Protein AF-A0A526PIS5-F1 (afdb_monomer_lite)

Structure (mmCIF, N/CA/C/O backbone):
data_AF-A0A526PIS5-F1
#
_entry.id   AF-A0A526PIS5-F1
#
loop_
_atom_site.group_PDB
_atom_site.id
_atom_site.type_symbol
_atom_site.label_atom_id
_atom_site.label_alt_id
_atom_site.label_comp_id
_atom_site.label_asym_id
_atom_site.label_entity_id
_atom_site.label_seq_id
_atom_site.pdbx_PDB_ins_code
_atom_site.Cartn_x
_atom_site.Cartn_y
_atom_site.Cartn_z
_atom_site.occupancy
_atom_site.B_iso_or_equiv
_atom_site.auth_seq_id
_atom_site.auth_comp_id
_atom_site.auth_asym_id
_atom_site.auth_atom_id
_atom_site.pdbx_PDB_model_num
ATOM 1 N N . GLY A 1 1 ? -1.370 4.464 12.699 1.00 88.31 1 GLY A N 1
ATOM 2 C CA . GLY A 1 1 ? -0.052 5.088 12.457 1.00 88.31 1 GLY A CA 1
ATOM 3 C C . GLY A 1 1 ? 0.038 5.540 11.014 1.00 88.31 1 GLY A C 1
ATOM 4 O O . GLY A 1 1 ? -0.973 5.478 10.327 1.00 88.31 1 GLY A O 1
ATOM 5 N N . ILE A 1 2 ? 1.212 5.986 10.562 1.00 90.12 2 ILE A N 1
ATOM 6 C CA . ILE A 1 2 ? 1.496 6.235 9.139 1.00 90.12 2 ILE A CA 1
ATOM 7 C C . ILE A 1 2 ? 2.644 5.309 8.740 1.00 90.12 2 ILE A C 1
ATOM 9 O O . ILE A 1 2 ? 3.674 5.307 9.411 1.00 90.12 2 ILE A O 1
ATOM 13 N N . THR A 1 3 ? 2.458 4.549 7.663 1.00 92.19 3 THR A N 1
ATOM 14 C CA . THR A 1 3 ? 3.489 3.690 7.071 1.00 92.19 3 THR A CA 1
ATOM 15 C C . THR A 1 3 ? 3.856 4.259 5.710 1.00 92.19 3 THR A C 1
ATOM 17 O O . THR A 1 3 ? 2.979 4.451 4.871 1.00 92.19 3 THR A O 1
ATOM 20 N N . VAL A 1 4 ? 5.142 4.536 5.496 1.00 92.94 4 VAL A N 1
ATOM 21 C CA . VAL A 1 4 ? 5.671 5.018 4.214 1.00 92.94 4 VAL A CA 1
ATOM 22 C C . VAL A 1 4 ? 6.693 3.992 3.717 1.00 92.94 4 VAL A C 1
ATOM 24 O O . VAL A 1 4 ? 7.842 4.027 4.159 1.00 92.94 4 VAL A O 1
ATOM 27 N N . PRO A 1 5 ? 6.286 3.026 2.875 1.00 86.81 5 PRO A N 1
ATOM 28 C CA . PRO A 1 5 ? 7.191 1.996 2.384 1.00 86.81 5 PRO A CA 1
ATOM 29 C C . PRO A 1 5 ? 8.214 2.603 1.414 1.00 86.81 5 PRO A C 1
ATOM 31 O O . PRO A 1 5 ? 7.846 3.245 0.432 1.00 86.81 5 PRO A O 1
ATOM 34 N N . ILE A 1 6 ? 9.503 2.385 1.683 1.00 88.06 6 ILE A N 1
ATOM 35 C CA . ILE A 1 6 ? 10.596 2.752 0.773 1.00 88.06 6 ILE A CA 1
ATOM 36 C C . ILE A 1 6 ? 10.780 1.594 -0.205 1.00 88.06 6 ILE A C 1
ATOM 38 O O . ILE A 1 6 ? 11.440 0.607 0.118 1.00 88.06 6 ILE A O 1
ATOM 42 N N . TYR A 1 7 ? 10.116 1.671 -1.358 1.00 82.62 7 TYR A N 1
ATOM 43 C CA . TYR A 1 7 ? 10.067 0.573 -2.321 1.00 82.62 7 TYR A CA 1
ATOM 44 C C . TYR A 1 7 ? 11.210 0.581 -3.338 1.00 82.62 7 TYR A C 1
ATOM 46 O O . TYR A 1 7 ? 11.765 1.644 -3.624 1.00 82.62 7 TYR A O 1
ATOM 54 N N . PRO A 1 8 ? 11.581 -0.601 -3.870 1.00 82.75 8 PRO A N 1
ATOM 55 C CA . PRO A 1 8 ? 12.598 -0.708 -4.906 1.00 82.75 8 PRO A CA 1
ATOM 56 C C . PRO A 1 8 ? 12.207 0.081 -6.160 1.00 82.75 8 PRO A C 1
ATOM 58 O O . PRO A 1 8 ? 11.054 0.040 -6.588 1.00 82.75 8 PRO A O 1
ATOM 61 N N . ILE A 1 9 ? 13.170 0.793 -6.744 1.00 81.25 9 ILE A N 1
ATOM 62 C CA . ILE A 1 9 ? 12.969 1.625 -7.934 1.00 81.25 9 ILE A CA 1
ATOM 63 C C . ILE A 1 9 ? 13.765 1.087 -9.125 1.00 81.25 9 ILE A C 1
ATOM 65 O O . ILE A 1 9 ? 14.791 0.428 -8.966 1.00 81.25 9 ILE A O 1
ATOM 69 N N . ALA A 1 10 ? 13.278 1.396 -10.323 1.00 76.56 10 ALA A N 1
ATOM 70 C CA . ALA A 1 10 ? 13.973 1.123 -11.574 1.00 76.5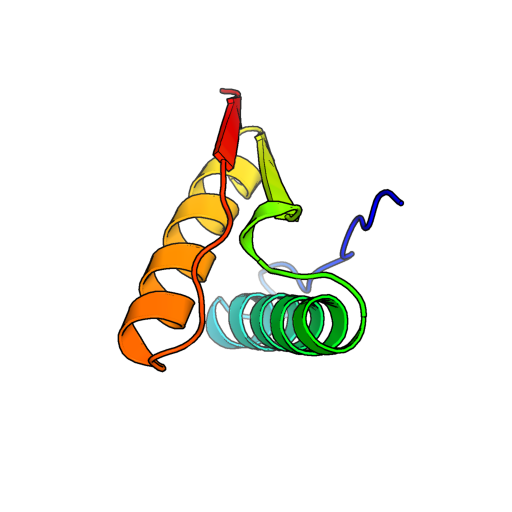6 10 ALA A CA 1
ATOM 71 C C . ALA A 1 10 ? 15.243 1.994 -11.724 1.00 76.56 10 ALA A C 1
ATOM 73 O O . ALA A 1 10 ? 15.265 3.115 -11.202 1.00 76.56 10 ALA A O 1
ATOM 74 N N . PRO A 1 11 ? 16.239 1.558 -12.524 1.00 79.88 11 PRO A N 1
ATOM 75 C CA . PRO A 1 11 ? 16.262 0.336 -13.344 1.00 79.88 11 PRO A CA 1
ATOM 76 C C . PRO A 1 11 ? 16.684 -0.942 -12.607 1.00 79.88 11 PRO A C 1
ATOM 78 O O . PRO A 1 11 ? 16.575 -2.017 -13.190 1.00 79.88 11 PRO A O 1
ATOM 81 N N . GLU A 1 12 ? 17.194 -0.845 -11.379 1.00 81.00 12 GLU A N 1
ATOM 82 C CA . GLU A 1 12 ? 17.751 -1.985 -10.641 1.00 81.00 12 GLU A CA 1
ATOM 83 C C . GLU A 1 12 ? 16.688 -3.018 -10.249 1.00 81.00 12 GLU A C 1
ATOM 85 O O . GLU A 1 12 ? 17.005 -4.201 -10.137 1.00 81.00 12 GLU A O 1
ATOM 90 N N . HIS A 1 13 ? 15.442 -2.574 -10.081 1.00 78.75 13 HIS A N 1
ATOM 91 C CA . HIS A 1 13 ? 14.300 -3.404 -9.717 1.00 78.75 13 HIS A CA 1
ATOM 92 C C . HIS A 1 13 ? 13.128 -3.187 -10.667 1.00 78.75 13 HIS A C 1
ATOM 94 O O . HIS A 1 13 ? 12.906 -2.079 -11.167 1.00 78.75 13 HIS A O 1
ATOM 100 N N . ASP A 1 14 ? 12.372 -4.253 -10.914 1.00 83.44 14 ASP A N 1
ATOM 101 C CA . ASP A 1 14 ? 11.193 -4.197 -11.767 1.00 83.44 14 ASP A CA 1
ATOM 102 C C . ASP A 1 14 ? 9.902 -3.978 -10.962 1.00 83.44 14 ASP A C 1
ATOM 104 O O . ASP A 1 14 ? 9.883 -3.806 -9.739 1.00 83.44 14 ASP A O 1
ATOM 108 N N . PHE A 1 15 ? 8.782 -3.940 -11.678 1.00 79.38 15 PHE A N 1
ATOM 109 C CA . PHE A 1 15 ? 7.479 -3.727 -11.066 1.00 79.38 15 PHE A CA 1
ATOM 110 C C . PHE A 1 15 ? 7.048 -4.897 -10.166 1.00 79.38 15 PHE A C 1
ATOM 112 O O . PHE A 1 15 ? 6.297 -4.668 -9.219 1.00 79.38 15 PHE A O 1
ATOM 119 N N . HIS A 1 16 ? 7.516 -6.127 -10.410 1.00 81.06 16 HIS A N 1
ATOM 120 C CA . HIS A 1 16 ? 7.193 -7.274 -9.563 1.00 81.06 16 HIS A CA 1
ATOM 121 C C . HIS A 1 16 ? 7.833 -7.134 -8.181 1.00 81.06 16 HIS A C 1
ATOM 123 O O . HIS A 1 16 ? 7.150 -7.368 -7.183 1.00 81.06 16 HIS A O 1
ATOM 129 N N . ASP A 1 17 ? 9.088 -6.685 -8.113 1.00 84.94 17 ASP A N 1
ATOM 130 C CA . ASP A 1 17 ? 9.782 -6.423 -6.845 1.00 84.94 17 ASP A CA 1
ATOM 131 C C . ASP A 1 17 ? 9.057 -5.348 -6.021 1.00 84.94 17 ASP A C 1
ATOM 133 O O . ASP A 1 17 ? 8.804 -5.512 -4.822 1.00 84.94 17 ASP A O 1
ATOM 137 N N . MET A 1 18 ? 8.670 -4.254 -6.684 1.00 86.50 18 MET A N 1
ATOM 138 C CA . MET A 1 18 ? 7.936 -3.153 -6.061 1.00 86.50 18 MET A CA 1
AT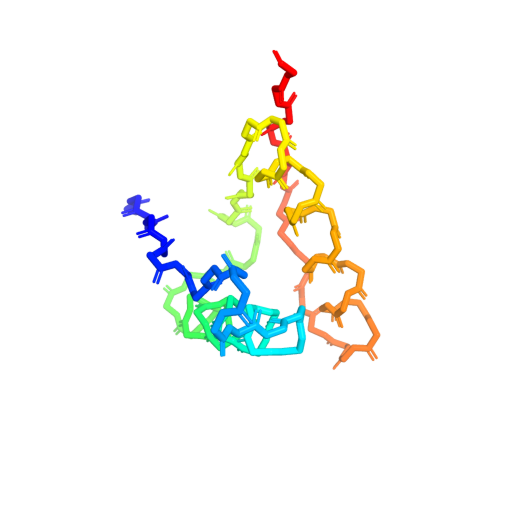OM 139 C C . MET A 1 18 ? 6.597 -3.625 -5.479 1.00 86.50 18 MET A C 1
ATOM 141 O O . MET A 1 18 ? 6.318 -3.406 -4.297 1.00 86.50 18 MET A O 1
ATOM 145 N N . PHE A 1 19 ? 5.767 -4.290 -6.286 1.00 85.31 19 PHE A N 1
ATOM 146 C CA . PHE A 1 19 ? 4.448 -4.744 -5.845 1.00 85.31 19 PHE A CA 1
ATOM 147 C C . PHE A 1 19 ? 4.520 -5.886 -4.830 1.00 85.31 19 PHE A C 1
ATOM 149 O O . PHE A 1 19 ? 3.681 -5.947 -3.930 1.00 85.31 19 PHE A O 1
ATOM 156 N N . GLY A 1 20 ? 5.530 -6.753 -4.927 1.00 88.50 20 GLY A N 1
ATOM 157 C CA . GLY A 1 20 ? 5.783 -7.810 -3.953 1.00 88.50 20 GLY A CA 1
ATOM 158 C C . GLY A 1 20 ? 6.006 -7.242 -2.554 1.00 88.50 20 GLY A C 1
ATOM 159 O O . GLY A 1 20 ? 5.324 -7.651 -1.610 1.00 88.50 20 GLY A O 1
ATOM 160 N N . MET A 1 21 ? 6.884 -6.240 -2.435 1.00 91.69 21 MET A N 1
ATOM 161 C CA . MET A 1 21 ? 7.161 -5.598 -1.149 1.00 91.69 21 MET A CA 1
ATOM 162 C C . MET A 1 21 ? 5.937 -4.852 -0.609 1.00 91.69 21 MET A C 1
ATOM 164 O O . MET A 1 21 ? 5.551 -5.048 0.543 1.00 91.69 21 MET A O 1
ATOM 168 N N . VAL A 1 22 ? 5.274 -4.033 -1.433 1.00 91.25 22 VAL A N 1
ATOM 169 C CA . VAL A 1 22 ? 4.117 -3.249 -0.965 1.00 91.25 22 VAL A CA 1
ATOM 170 C C . VAL A 1 22 ? 2.937 -4.156 -0.588 1.00 91.25 22 VAL A C 1
ATOM 172 O O . VAL A 1 22 ? 2.242 -3.889 0.394 1.00 91.25 22 VAL A O 1
ATOM 175 N N . GLY A 1 23 ? 2.740 -5.269 -1.299 1.00 91.69 23 GLY A N 1
ATOM 176 C CA . GLY A 1 23 ? 1.755 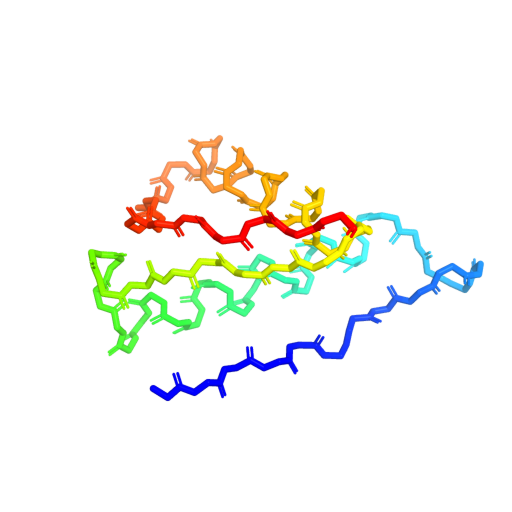-6.287 -0.935 1.00 91.69 23 GLY A CA 1
ATOM 177 C C . GLY A 1 23 ? 2.075 -6.986 0.391 1.00 91.69 23 GLY A C 1
ATOM 178 O O . GLY A 1 23 ? 1.168 -7.260 1.179 1.00 91.69 23 GLY A O 1
ATOM 179 N N . GLU A 1 24 ? 3.352 -7.248 0.683 1.00 93.19 24 GLU A N 1
ATOM 180 C CA . GLU A 1 24 ? 3.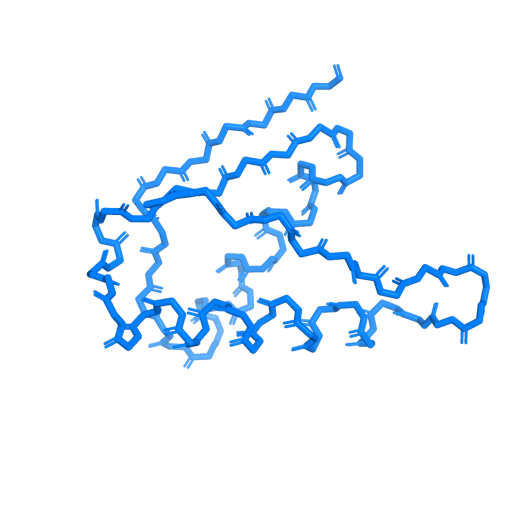771 -7.779 1.985 1.00 93.19 24 GLU A CA 1
ATOM 181 C C . GLU A 1 24 ? 3.496 -6.787 3.119 1.00 93.19 24 GLU A C 1
ATOM 183 O O . GLU A 1 24 ? 2.903 -7.175 4.127 1.00 93.19 24 GLU A O 1
ATOM 188 N N . VAL A 1 25 ? 3.824 -5.507 2.924 1.00 93.94 25 VAL A N 1
ATOM 189 C CA . VAL A 1 25 ? 3.494 -4.443 3.884 1.00 93.94 25 VAL A CA 1
ATOM 190 C C . VAL A 1 25 ? 1.991 -4.402 4.146 1.00 93.94 25 VAL A C 1
ATOM 192 O O . VAL A 1 25 ? 1.572 -4.323 5.300 1.00 93.94 25 VAL A O 1
ATOM 195 N N . TYR A 1 26 ? 1.160 -4.521 3.106 1.00 94.75 26 TYR A N 1
ATOM 196 C CA . TYR A 1 26 ? -0.286 -4.530 3.296 1.00 94.75 26 TYR A CA 1
ATOM 197 C C . TYR A 1 26 ? -0.768 -5.729 4.123 1.00 94.75 26 TYR A C 1
ATOM 199 O O . TYR A 1 26 ? -1.558 -5.560 5.052 1.00 94.75 26 TYR A O 1
ATOM 207 N N . ARG A 1 27 ? -0.249 -6.934 3.854 1.00 94.56 27 ARG A N 1
ATOM 208 C CA . ARG A 1 27 ? -0.564 -8.135 4.647 1.00 94.56 27 ARG A CA 1
ATOM 209 C C . ARG A 1 27 ? -0.140 -7.997 6.109 1.00 94.56 27 ARG A C 1
ATOM 211 O O . ARG A 1 27 ? -0.892 -8.407 6.989 1.00 94.56 27 ARG A O 1
ATOM 218 N N . GLN A 1 28 ? 1.019 -7.397 6.374 1.00 94.69 28 GLN A N 1
ATOM 219 C CA . GLN A 1 28 ? 1.462 -7.102 7.739 1.00 94.69 28 GLN A CA 1
ATOM 220 C C . GLN A 1 28 ? 0.501 -6.127 8.430 1.00 94.69 28 GLN A C 1
ATOM 222 O O . GLN A 1 28 ? 0.058 -6.389 9.546 1.00 94.69 28 GLN A O 1
ATOM 227 N N . MET A 1 29 ? 0.093 -5.055 7.741 1.00 94.88 29 MET A N 1
ATOM 228 C CA . MET A 1 29 ? -0.869 -4.087 8.278 1.00 94.88 29 MET A CA 1
ATOM 229 C C . MET A 1 29 ? -2.225 -4.720 8.600 1.00 94.88 29 MET A C 1
ATOM 231 O O . MET A 1 29 ? -2.800 -4.403 9.637 1.00 94.88 29 MET A O 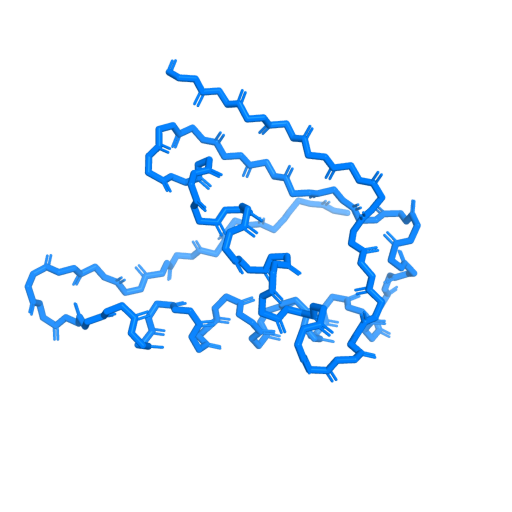1
ATOM 235 N N . LEU A 1 30 ? -2.718 -5.637 7.763 1.00 95.25 30 LEU A N 1
ATOM 236 C CA . LEU A 1 30 ? -3.961 -6.374 8.022 1.00 95.25 30 LEU A CA 1
ATOM 237 C C . LEU A 1 30 ? -3.891 -7.258 9.279 1.00 95.25 30 LEU A C 1
ATOM 239 O O . LEU A 1 30 ? -4.926 -7.537 9.880 1.00 95.25 30 LEU A O 1
ATOM 243 N N . GLY A 1 31 ? -2.692 -7.680 9.696 1.00 94.69 31 GLY A N 1
ATOM 244 C CA . GLY A 1 31 ? -2.487 -8.413 10.949 1.00 94.69 31 GLY A CA 1
ATOM 245 C C . GLY A 1 31 ? -2.668 -7.555 12.206 1.00 94.69 31 GLY A C 1
ATOM 246 O O . GLY A 1 31 ? -2.952 -8.089 13.276 1.00 94.69 31 GLY A O 1
ATOM 247 N N . GLU A 1 32 ? -2.535 -6.234 12.082 1.00 94.94 32 GLU A N 1
ATOM 248 C CA . GLU A 1 32 ? -2.563 -5.291 13.208 1.00 94.94 32 GLU A CA 1
ATOM 249 C C . GLU A 1 32 ? -3.762 -4.334 13.160 1.00 94.94 32 GLU A C 1
ATOM 251 O O . GLU A 1 32 ? -4.184 -3.802 14.187 1.00 94.94 32 GLU A O 1
ATOM 256 N N . THR A 1 33 ? -4.304 -4.078 11.969 1.00 96.12 33 THR A N 1
ATOM 257 C CA . THR A 1 33 ? -5.337 -3.073 11.708 1.00 96.12 33 THR A CA 1
ATOM 258 C C . THR A 1 33 ? -6.391 -3.639 10.760 1.00 96.12 33 THR A C 1
ATOM 260 O O . THR A 1 33 ? -6.075 -4.073 9.655 1.00 96.12 33 THR A O 1
ATOM 263 N N . GLY A 1 34 ? -7.665 -3.587 11.166 1.00 96.00 34 GLY A N 1
ATOM 264 C CA . GLY A 1 34 ? -8.784 -3.953 10.293 1.00 96.00 34 GLY A CA 1
ATOM 265 C C . GLY A 1 34 ? -8.799 -3.106 9.018 1.00 96.00 34 GLY A C 1
ATOM 266 O O . GLY A 1 34 ? -8.547 -1.899 9.066 1.00 96.00 34 GLY A O 1
ATOM 267 N N . ALA A 1 35 ? -9.081 -3.728 7.874 1.00 96.25 35 ALA A N 1
ATOM 268 C CA . ALA A 1 35 ? -9.016 -3.090 6.558 1.00 96.25 35 ALA A CA 1
ATOM 269 C C . ALA A 1 35 ? -9.916 -1.845 6.436 1.00 96.25 35 ALA A C 1
ATOM 271 O O . ALA A 1 35 ? -9.569 -0.881 5.752 1.00 96.25 35 ALA A O 1
ATOM 272 N N . GLU A 1 36 ? -11.026 -1.819 7.178 1.00 96.81 36 GLU A N 1
ATOM 273 C CA . GLU A 1 36 ? -11.949 -0.690 7.303 1.00 96.81 36 GLU A CA 1
ATOM 274 C C . GLU A 1 36 ? -11.306 0.576 7.908 1.00 96.81 36 GLU A C 1
ATOM 276 O O . GLU A 1 36 ? -11.812 1.692 7.734 1.00 96.81 36 GLU A O 1
ATOM 281 N N . ASN A 1 37 ? -10.166 0.405 8.580 1.00 96.94 37 ASN A N 1
ATOM 282 C CA . ASN A 1 37 ? -9.359 1.460 9.184 1.00 96.94 37 ASN A CA 1
ATOM 283 C C . ASN A 1 37 ? -8.070 1.754 8.395 1.00 96.94 37 ASN A C 1
ATOM 285 O O . ASN A 1 37 ? -7.272 2.588 8.826 1.00 96.94 37 ASN A O 1
ATOM 289 N N . ILE A 1 38 ? -7.858 1.105 7.244 1.00 97.19 38 ILE A N 1
ATOM 290 C CA . ILE A 1 38 ? -6.705 1.344 6.368 1.00 97.19 38 ILE A CA 1
ATOM 291 C C . ILE A 1 38 ? -7.126 2.237 5.200 1.00 97.19 38 ILE A C 1
ATOM 293 O O . ILE A 1 38 ? -8.157 2.021 4.563 1.00 97.19 38 ILE A O 1
ATOM 297 N N . ALA A 1 39 ? -6.300 3.236 4.898 1.00 96.44 39 ALA A N 1
ATOM 298 C CA . ALA A 1 39 ? -6.408 4.046 3.694 1.00 96.44 39 ALA A CA 1
ATOM 299 C C . ALA A 1 39 ? -5.078 4.022 2.943 1.00 96.44 39 ALA A C 1
ATOM 301 O O . ALA A 1 39 ? -4.018 4.123 3.563 1.00 96.44 39 ALA A O 1
ATOM 302 N N . PHE A 1 40 ? -5.134 3.923 1.618 1.00 96.31 40 PHE A N 1
ATOM 303 C CA . PHE A 1 40 ? -3.961 4.124 0.775 1.00 96.31 40 PHE A CA 1
ATOM 304 C C . PHE A 1 40 ? -3.907 5.563 0.283 1.00 96.31 40 PHE A C 1
ATOM 306 O O . PHE A 1 40 ? -4.921 6.159 -0.077 1.00 96.31 40 PHE A O 1
ATOM 313 N N . MET A 1 41 ? -2.707 6.126 0.262 1.00 95.00 41 MET A N 1
ATOM 314 C CA . MET A 1 41 ? -2.464 7.485 -0.196 1.00 95.00 41 MET A CA 1
ATOM 315 C C . MET A 1 41 ? -1.206 7.510 -1.054 1.00 95.00 41 MET A C 1
ATOM 317 O O . MET A 1 41 ? -0.224 6.853 -0.714 1.00 95.00 41 MET A O 1
ATOM 321 N N . GLY A 1 42 ? -1.233 8.275 -2.142 1.00 93.62 42 GLY A N 1
ATOM 322 C CA . GLY A 1 42 ? -0.064 8.456 -2.994 1.00 93.62 42 GLY A CA 1
ATOM 323 C C . GLY A 1 42 ? -0.215 9.611 -3.976 1.00 93.62 42 GLY A C 1
ATOM 324 O O . GLY A 1 42 ? -1.329 9.957 -4.377 1.00 93.62 42 GLY A O 1
ATOM 325 N N . ASP A 1 43 ? 0.917 10.196 -4.355 1.00 94.31 43 ASP A N 1
ATOM 326 C CA . ASP A 1 43 ? 1.037 11.223 -5.384 1.00 94.31 43 ASP A CA 1
ATOM 327 C C . ASP A 1 43 ? 1.634 10.640 -6.675 1.00 94.31 43 ASP A C 1
ATOM 329 O O . ASP A 1 43 ? 2.485 9.752 -6.623 1.00 94.31 43 ASP A O 1
ATOM 333 N N . SER A 1 44 ? 1.177 11.103 -7.840 1.00 91.31 44 SER A N 1
ATOM 334 C CA . SER A 1 44 ? 1.708 10.727 -9.157 1.00 91.31 44 SER A CA 1
ATOM 335 C C . SER A 1 44 ? 1.870 9.200 -9.323 1.00 91.31 44 SER A C 1
ATOM 337 O O . SER A 1 44 ? 0.881 8.458 -9.289 1.00 91.31 44 SER A O 1
ATOM 339 N N . ALA A 1 45 ? 3.102 8.694 -9.454 1.00 87.94 45 ALA A N 1
ATOM 340 C CA . ALA A 1 45 ? 3.394 7.262 -9.529 1.00 87.94 45 ALA A CA 1
ATOM 341 C C . ALA A 1 45 ? 2.904 6.479 -8.292 1.00 87.94 45 ALA A C 1
ATOM 343 O O . ALA A 1 45 ? 2.390 5.368 -8.430 1.00 87.94 45 ALA A O 1
ATOM 344 N N . GLY A 1 46 ? 2.981 7.074 -7.098 1.00 88.38 46 GLY A N 1
ATOM 345 C CA . GLY A 1 46 ? 2.464 6.497 -5.857 1.00 88.38 46 GLY A CA 1
ATOM 346 C C . GLY A 1 46 ? 0.937 6.394 -5.832 1.00 88.38 46 GLY A C 1
ATOM 347 O O . GLY A 1 46 ? 0.396 5.438 -5.277 1.00 88.38 46 GLY A O 1
ATOM 348 N N . GLY A 1 47 ? 0.230 7.324 -6.482 1.00 92.00 47 GLY A N 1
ATOM 349 C CA . GLY A 1 47 ? -1.222 7.240 -6.654 1.00 92.00 47 GLY A CA 1
ATOM 350 C C . GLY A 1 47 ? -1.621 6.046 -7.527 1.00 92.00 47 GLY A C 1
ATOM 351 O O . GLY A 1 47 ? -2.517 5.279 -7.175 1.00 92.00 47 GLY A O 1
ATOM 352 N N . ASN A 1 48 ? -0.892 5.827 -8.623 1.00 90.94 48 ASN A N 1
ATOM 353 C CA . ASN A 1 48 ? -1.081 4.651 -9.475 1.00 90.94 48 ASN A CA 1
ATOM 354 C C . ASN A 1 48 ? -0.786 3.349 -8.713 1.00 90.94 48 ASN A C 1
ATOM 356 O O . ASN A 1 48 ? -1.559 2.393 -8.774 1.00 90.94 48 ASN A O 1
ATOM 360 N N . MET A 1 49 ? 0.298 3.333 -7.935 1.00 90.81 49 MET A N 1
ATOM 361 C CA . MET A 1 49 ? 0.668 2.192 -7.100 1.00 90.81 49 MET A CA 1
ATOM 362 C C . MET A 1 49 ? -0.423 1.845 -6.075 1.00 90.81 49 MET A C 1
ATOM 364 O O . MET A 1 49 ? -0.763 0.674 -5.927 1.00 90.81 49 MET A O 1
ATOM 368 N N . ALA A 1 50 ? -1.029 2.843 -5.422 1.00 93.75 50 ALA A N 1
ATOM 369 C CA . ALA A 1 50 ? -2.121 2.633 -4.468 1.00 93.75 50 ALA A CA 1
ATOM 370 C C . ALA A 1 50 ? -3.331 1.912 -5.094 1.00 93.75 50 ALA A C 1
ATOM 372 O O . ALA A 1 50 ? -3.954 1.056 -4.456 1.00 93.75 50 ALA A O 1
ATOM 373 N N . VAL A 1 51 ? -3.653 2.225 -6.352 1.00 93.56 51 VAL A N 1
ATOM 374 C CA . VAL A 1 51 ? -4.731 1.553 -7.091 1.00 93.56 51 VAL A CA 1
ATOM 375 C C . VAL A 1 51 ? -4.337 0.119 -7.439 1.00 93.56 51 VAL A C 1
ATOM 377 O O . VAL A 1 51 ? -5.093 -0.804 -7.143 1.00 93.56 51 VAL A O 1
ATOM 380 N N . VAL A 1 52 ? -3.146 -0.095 -8.004 1.00 92.06 52 VAL A N 1
ATOM 381 C CA . VAL A 1 52 ? -2.713 -1.434 -8.437 1.00 92.06 52 VAL A CA 1
ATOM 382 C C . VAL A 1 52 ? -2.608 -2.406 -7.260 1.00 92.06 52 VAL A C 1
ATOM 384 O O . VAL A 1 52 ? -3.107 -3.521 -7.356 1.00 92.06 52 VAL A O 1
ATOM 387 N N . VAL A 1 53 ? -2.073 -1.978 -6.113 1.00 92.00 53 VAL A N 1
ATOM 388 C CA . VAL A 1 53 ? -2.014 -2.818 -4.900 1.00 92.00 53 VAL A CA 1
ATOM 389 C C . VAL A 1 53 ? -3.414 -3.230 -4.437 1.00 92.00 53 VAL A C 1
ATOM 391 O O . VAL A 1 53 ? -3.606 -4.340 -3.952 1.00 92.00 53 VAL A O 1
ATOM 394 N N . THR A 1 54 ? -4.415 -2.369 -4.628 1.00 95.12 54 THR A N 1
ATOM 395 C CA . THR A 1 54 ? -5.812 -2.699 -4.302 1.00 95.12 54 THR A CA 1
ATOM 396 C C . THR A 1 54 ? -6.389 -3.732 -5.261 1.00 95.12 54 THR A C 1
ATOM 398 O O . THR A 1 54 ? -7.106 -4.630 -4.829 1.00 95.12 54 THR A O 1
ATOM 401 N N . MET A 1 55 ? -6.068 -3.628 -6.552 1.00 94.25 55 MET A N 1
ATOM 402 C CA . MET A 1 55 ? -6.478 -4.619 -7.549 1.00 94.25 55 MET A CA 1
ATOM 403 C C . MET A 1 55 ? -5.843 -5.981 -7.261 1.00 94.25 55 MET A C 1
ATOM 405 O O . MET A 1 55 ? -6.549 -6.981 -7.231 1.00 94.25 55 MET A O 1
ATOM 409 N N . MET A 1 56 ? -4.546 -6.004 -6.950 1.00 92.12 56 MET A N 1
ATOM 410 C CA . MET A 1 56 ? -3.840 -7.225 -6.553 1.00 92.12 56 MET A CA 1
ATOM 411 C C . MET A 1 56 ? -4.421 -7.830 -5.272 1.00 92.12 56 MET A C 1
ATOM 413 O O . MET A 1 56 ? -4.652 -9.031 -5.208 1.00 92.12 56 MET A O 1
ATOM 417 N N . ALA A 1 57 ? -4.732 -7.006 -4.266 1.00 93.25 57 ALA A N 1
ATOM 418 C CA . ALA A 1 57 ? -5.396 -7.474 -3.051 1.00 93.25 57 ALA A CA 1
ATOM 419 C C . ALA A 1 57 ? -6.763 -8.113 -3.353 1.00 93.25 57 ALA A C 1
ATOM 421 O O . ALA A 1 57 ? -7.101 -9.133 -2.757 1.00 93.25 57 ALA A O 1
ATOM 422 N N . ALA A 1 58 ? -7.527 -7.551 -4.297 1.00 95.00 58 ALA A N 1
ATOM 423 C CA . ALA A 1 58 ? -8.795 -8.128 -4.736 1.00 95.00 58 ALA A CA 1
ATOM 424 C C . ALA A 1 58 ? -8.606 -9.477 -5.451 1.00 95.00 58 ALA A C 1
ATOM 426 O O . ALA A 1 58 ? -9.366 -10.408 -5.192 1.00 95.00 58 ALA A O 1
ATOM 427 N N . GLU A 1 59 ? -7.597 -9.591 -6.320 1.00 94.94 59 GLU A N 1
ATOM 428 C CA . GLU A 1 59 ? -7.240 -10.843 -7.004 1.00 94.94 59 GLU A CA 1
ATOM 429 C C . GLU A 1 59 ? -6.811 -11.937 -6.014 1.00 94.94 59 GLU A C 1
ATOM 431 O O . GLU A 1 59 ? -7.222 -13.089 -6.155 1.00 94.94 59 GLU A O 1
ATOM 436 N N . ASP A 1 60 ? -6.079 -11.561 -4.963 1.00 92.88 60 ASP A N 1
ATOM 437 C CA . ASP A 1 60 ? -5.630 -12.453 -3.887 1.00 92.88 60 ASP A CA 1
ATOM 438 C C . ASP A 1 60 ? -6.733 -12.775 -2.852 1.00 92.88 60 ASP A C 1
ATOM 440 O O . ASP A 1 60 ? -6.506 -13.536 -1.908 1.00 92.88 60 ASP A O 1
ATOM 444 N N . GLY A 1 61 ? -7.935 -12.198 -2.989 1.00 95.62 61 GLY A N 1
ATOM 445 C CA . GLY A 1 61 ? -9.048 -12.391 -2.052 1.00 95.62 61 GLY A CA 1
ATOM 446 C C . GLY A 1 61 ? -8.831 -11.751 -0.675 1.00 95.62 61 GLY A C 1
ATOM 447 O O . GLY A 1 61 ? -9.466 -12.152 0.304 1.00 95.62 61 GLY A O 1
ATOM 448 N N . LEU A 1 62 ? -7.935 -10.769 -0.581 1.00 95.25 62 LEU A N 1
ATOM 449 C CA . LEU A 1 62 ? -7.681 -10.019 0.642 1.00 95.25 62 LEU A CA 1
ATOM 450 C C . LEU A 1 62 ? -8.781 -8.969 0.881 1.00 95.25 62 LEU A C 1
ATOM 452 O O . LEU A 1 62 ? -9.377 -8.449 -0.068 1.00 95.25 62 LEU A O 1
ATOM 456 N N . PRO A 1 63 ? -9.044 -8.603 2.151 1.00 96.69 63 PRO A N 1
ATOM 457 C CA . PRO A 1 63 ? -9.829 -7.417 2.469 1.00 96.69 63 PRO A CA 1
ATOM 458 C C . PRO A 1 63 ? -9.265 -6.185 1.755 1.00 96.69 63 PRO A C 1
ATOM 460 O O . PRO A 1 63 ? -8.054 -6.072 1.604 1.00 96.69 63 PRO A O 1
ATOM 463 N N . LEU A 1 64 ? -10.135 -5.271 1.325 1.00 97.25 64 LEU A N 1
ATOM 464 C CA . LEU A 1 64 ? -9.738 -4.051 0.618 1.00 97.25 64 LEU A CA 1
ATOM 465 C C . LEU A 1 64 ? -9.611 -2.871 1.591 1.00 97.25 64 LEU A C 1
ATOM 467 O O . LEU A 1 64 ? -10.368 -2.810 2.566 1.00 97.25 64 LEU A O 1
ATOM 471 N N . PRO A 1 65 ? -8.706 -1.907 1.335 1.00 95.81 65 PRO A N 1
ATOM 472 C CA . PRO A 1 65 ? -8.626 -0.696 2.139 1.00 95.81 65 PRO A CA 1
ATOM 473 C C . PRO A 1 65 ? -9.931 0.096 2.021 1.00 95.81 65 PRO A C 1
ATOM 475 O O . PRO A 1 65 ? -10.592 0.111 0.982 1.00 95.81 65 PRO A O 1
ATOM 478 N N . ALA A 1 66 ? -10.288 0.812 3.079 1.00 96.94 66 ALA A N 1
ATOM 479 C CA . ALA A 1 66 ? -11.536 1.560 3.125 1.00 96.94 66 ALA A CA 1
ATOM 480 C C . ALA A 1 66 ? -11.567 2.760 2.172 1.00 96.94 66 ALA A C 1
ATOM 482 O O . ALA A 1 66 ? -12.648 3.224 1.801 1.00 96.94 66 ALA A O 1
ATOM 483 N N . ARG A 1 67 ? -10.400 3.358 1.889 1.00 96.38 67 ARG A N 1
ATOM 484 C CA . ARG A 1 67 ? -10.286 4.664 1.223 1.00 96.38 67 ARG A CA 1
ATOM 485 C C . ARG A 1 67 ? -8.992 4.792 0.424 1.00 96.38 67 ARG A C 1
ATOM 487 O O . ARG A 1 67 ? -7.958 4.252 0.819 1.00 96.38 67 ARG A O 1
ATOM 494 N N . HIS A 1 68 ? -9.051 5.635 -0.605 1.00 95.38 68 HIS A N 1
ATOM 495 C CA . HIS A 1 68 ? -7.901 6.098 -1.380 1.00 95.38 68 HIS A CA 1
ATOM 496 C C . HIS A 1 68 ? -7.824 7.620 -1.379 1.00 95.38 68 HIS A C 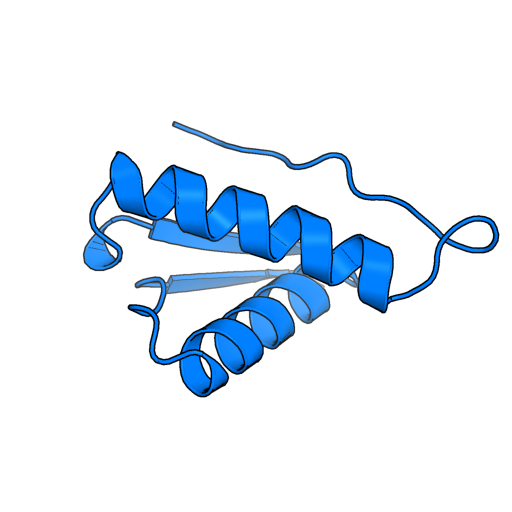1
ATOM 498 O O . HIS A 1 68 ? -8.840 8.298 -1.530 1.00 95.38 68 HIS A O 1
ATOM 504 N N . VAL A 1 69 ? -6.611 8.153 -1.260 1.00 95.88 69 VAL A N 1
ATOM 505 C CA . VAL A 1 69 ? -6.302 9.569 -1.480 1.00 95.88 69 VAL A CA 1
ATOM 506 C C . VAL A 1 69 ? -5.246 9.647 -2.576 1.00 95.88 69 VAL A C 1
ATOM 508 O O . VAL A 1 69 ? -4.074 9.366 -2.339 1.00 95.88 69 VAL A O 1
ATOM 511 N N . LEU A 1 70 ? -5.678 9.981 -3.791 1.00 94.88 70 LEU A N 1
ATOM 512 C CA . LEU A 1 70 ? -4.836 9.980 -4.987 1.00 94.88 70 LEU A CA 1
ATOM 513 C C . LEU A 1 70 ? -4.594 11.421 -5.426 1.00 94.88 70 LEU A C 1
ATOM 515 O O . LEU A 1 70 ? -5.543 12.147 -5.723 1.00 94.88 70 LEU A O 1
ATOM 519 N N . ILE A 1 71 ? -3.332 11.832 -5.432 1.00 88.44 71 ILE A N 1
ATOM 520 C CA . ILE A 1 71 ? -2.912 13.197 -5.755 1.00 88.44 71 ILE A CA 1
ATOM 521 C C . ILE A 1 71 ? -2.106 13.157 -7.056 1.00 88.44 71 ILE A C 1
ATOM 523 O O . ILE A 1 71 ? -1.387 12.195 -7.314 1.00 88.44 71 ILE A O 1
ATOM 527 N N . SER A 1 72 ? -2.273 14.167 -7.911 1.00 82.81 72 SER A N 1
ATOM 528 C CA . SER A 1 72 ? -1.511 14.324 -9.160 1.00 82.81 72 SER A CA 1
ATOM 529 C C . SER A 1 72 ? -0.387 15.329 -8.992 1.00 82.81 72 SER A C 1
ATOM 531 O O . SER A 1 72 ? -0.671 16.411 -8.433 1.00 82.81 72 SER A O 1
#

Radius of gyration: 11.77 Å; chains: 1; bounding box: 30×27×27 Å

Secondary structure (DSSP, 8-state):
---------TTTS-HHHHHHHHHHHHHHHHHHS-GGG-EEEEETHHHHHHHHHHHHHHHTTPPPPSEEEEE-

pLDDT: mean 91.29, std 5.35, range [76.56, 97.25]

Sequence (72 aa):
GITVPIYPIAPEHDFHDMFGMVGEVYRQMLGETGAENIAFMGDSAGGNMAVVVTMMAAEDGLPLPARHVLIS

Foldseek 3Di:
DDDDDPFDDPDVDDPCRRLVVVLVVVVVCVVPDPLAPDEQEDEDVSLVSSVVNQVVCVVVVHDGHNYYHYHD